Protein AF-A0A252F4Z2-F1 (afdb_monomer_lite)

Secondary structure (DSSP, 8-state):
--SSSHHHHHHHHHHGGG---------BTTTBEEEEEEPB-TTSHHHHHHHHH--TT-B-EEE--TTSS--EEE-TT--EEEE--HHHHHHHHHTGGGS-EEEEEEEEE-SSSS-EEEEEEEE-SS--TTGGGTTS--

pLDDT: mean 75.39, std 21.76, range [31.58, 96.94]

Sequence (138 aa):
MEQTEQKQDEQAVQAAHDSAGKIPTTPVSNGDVRLIWKLKGTGKKARRQVIEECVKGQPAFIICDSNGANCTVITEEGEEIGRLNDRDSKTYHEFVEKHPHHIYIKRIRFDVDKPRVKILLIVHEKPPYPLNELHANS

Structure (mmCIF, N/CA/C/O backbone):
data_AF-A0A252F4Z2-F1
#
_entry.id   AF-A0A252F4Z2-F1
#
loop_
_atom_site.group_PDB
_atom_site.id
_atom_site.type_symbol
_atom_site.label_atom_id
_atom_site.label_alt_id
_atom_site.label_comp_id
_atom_site.label_asym_id
_atom_site.label_entity_id
_atom_site.label_seq_id
_atom_site.pdbx_PDB_ins_code
_atom_site.Cartn_x
_atom_site.Cartn_y
_atom_site.Cartn_z
_atom_site.occupancy
_atom_site.B_iso_or_equiv
_atom_site.auth_seq_id
_atom_site.auth_comp_id
_atom_site.auth_asym_id
_atom_site.auth_atom_id
_atom_site.pdbx_PDB_model_num
ATOM 1 N N . MET A 1 1 ? 33.248 -43.886 -13.393 1.00 50.88 1 MET A N 1
ATOM 2 C CA . MET A 1 1 ? 33.146 -42.503 -12.883 1.00 50.88 1 MET A CA 1
ATOM 3 C C . MET A 1 1 ? 31.963 -41.827 -13.569 1.00 50.88 1 MET A C 1
ATOM 5 O O . MET A 1 1 ? 32.166 -40.897 -14.321 1.00 50.88 1 MET A O 1
ATOM 9 N N . GLU A 1 2 ? 30.742 -42.330 -13.361 1.00 50.19 2 GLU A N 1
ATOM 10 C CA . GLU A 1 2 ? 29.533 -41.805 -14.040 1.00 50.19 2 GLU A CA 1
ATOM 11 C C . GLU A 1 2 ? 28.274 -41.862 -13.152 1.00 50.19 2 GLU A C 1
ATOM 13 O O . GLU A 1 2 ? 27.181 -41.538 -13.591 1.00 50.19 2 GLU A O 1
ATOM 18 N N . GLN A 1 3 ? 28.398 -42.268 -11.881 1.00 46.91 3 GLN A N 1
ATOM 19 C CA . GLN A 1 3 ? 27.245 -42.428 -10.977 1.00 46.91 3 GLN A CA 1
ATOM 20 C C . GLN A 1 3 ? 27.151 -41.345 -9.893 1.00 46.91 3 GLN A C 1
ATOM 22 O O . GLN A 1 3 ? 26.268 -41.407 -9.040 1.00 46.91 3 GLN A O 1
ATOM 27 N N . THR A 1 4 ? 28.039 -40.348 -9.915 1.00 46.59 4 THR A N 1
ATOM 28 C CA . THR A 1 4 ? 28.084 -39.294 -8.887 1.00 46.59 4 THR A CA 1
ATOM 29 C C . THR A 1 4 ? 27.457 -37.975 -9.347 1.00 46.59 4 THR A C 1
ATOM 31 O O . THR A 1 4 ? 27.024 -37.204 -8.499 1.00 46.59 4 THR A O 1
ATOM 34 N N . GLU A 1 5 ? 27.334 -37.735 -10.657 1.00 45.19 5 GLU A N 1
ATOM 35 C CA . GLU A 1 5 ? 26.758 -36.490 -11.198 1.00 45.19 5 GLU A CA 1
ATOM 36 C C . GLU A 1 5 ? 25.221 -36.477 -11.174 1.00 45.19 5 GLU A C 1
ATOM 38 O O . GLU A 1 5 ? 24.624 -35.458 -10.844 1.00 45.19 5 GLU A O 1
ATOM 43 N N . GLN A 1 6 ? 24.548 -37.616 -11.378 1.00 43.94 6 GLN A N 1
ATOM 44 C CA . GLN A 1 6 ? 23.075 -37.635 -11.447 1.00 43.94 6 GLN A CA 1
ATOM 45 C C . GLN A 1 6 ? 22.361 -37.375 -10.109 1.00 43.94 6 GLN A C 1
ATOM 47 O O . GLN A 1 6 ? 21.206 -36.961 -10.107 1.00 43.94 6 GLN A O 1
ATOM 52 N N . LYS A 1 7 ? 23.029 -37.553 -8.960 1.00 43.94 7 LYS A N 1
ATOM 53 C CA . LYS A 1 7 ? 22.430 -37.249 -7.644 1.00 43.94 7 LYS A CA 1
ATOM 54 C C . LYS A 1 7 ? 22.557 -35.786 -7.219 1.00 43.94 7 LYS A C 1
ATOM 56 O O . LYS A 1 7 ? 21.878 -35.389 -6.273 1.00 43.94 7 LYS A O 1
ATOM 61 N N . GLN A 1 8 ? 23.406 -34.996 -7.877 1.00 40.47 8 GLN A N 1
ATOM 62 C CA . GLN A 1 8 ? 23.524 -33.566 -7.581 1.00 40.47 8 GLN A CA 1
ATOM 63 C C . GLN A 1 8 ? 22.458 -32.739 -8.308 1.00 40.47 8 GLN A C 1
ATOM 65 O O . GLN A 1 8 ? 21.970 -31.764 -7.737 1.00 40.47 8 GLN A O 1
ATOM 70 N N . ASP A 1 9 ? 21.999 -33.183 -9.478 1.00 38.41 9 ASP A N 1
ATOM 71 C CA . ASP A 1 9 ? 20.935 -32.487 -10.207 1.00 38.41 9 ASP A CA 1
ATOM 72 C C . ASP A 1 9 ? 19.542 -32.689 -9.582 1.00 38.41 9 ASP A C 1
ATOM 74 O O . ASP A 1 9 ? 18.759 -31.744 -9.509 1.00 38.41 9 ASP A O 1
ATOM 78 N N . GLU A 1 10 ? 19.225 -33.859 -9.015 1.00 42.00 10 GLU A N 1
ATOM 79 C CA . GLU A 1 10 ? 17.920 -34.074 -8.357 1.00 42.00 10 GLU A CA 1
ATOM 80 C C . GLU A 1 10 ? 17.770 -33.324 -7.019 1.00 42.00 10 GLU A C 1
ATOM 82 O O . GLU A 1 10 ? 16.659 -32.942 -6.641 1.00 42.00 10 GLU A O 1
ATOM 87 N N . GLN A 1 11 ? 18.869 -33.016 -6.319 1.00 37.75 11 GLN A N 1
ATOM 88 C CA . GLN A 1 11 ? 18.815 -32.152 -5.131 1.00 37.75 11 GLN A CA 1
ATOM 89 C C . GLN A 1 11 ? 18.621 -30.668 -5.474 1.00 37.75 11 GLN A C 1
ATOM 91 O O . GLN A 1 11 ? 18.058 -29.930 -4.661 1.00 37.75 11 GLN A O 1
ATOM 96 N N . ALA A 1 12 ? 18.985 -30.236 -6.685 1.00 38.94 12 ALA A N 1
ATOM 97 C CA . ALA A 1 12 ? 18.675 -28.891 -7.164 1.00 38.94 12 ALA A CA 1
ATOM 98 C C . ALA A 1 12 ? 17.174 -28.718 -7.471 1.00 38.94 12 ALA A C 1
ATOM 100 O O . ALA A 1 12 ? 16.622 -27.633 -7.277 1.00 38.94 12 ALA A O 1
ATOM 101 N N . VAL A 1 13 ? 16.480 -29.791 -7.871 1.00 41.00 13 VAL A N 1
ATOM 102 C CA . VAL A 1 13 ? 15.044 -29.741 -8.197 1.00 41.00 13 VAL A CA 1
ATOM 103 C C . VAL A 1 13 ? 14.166 -29.726 -6.938 1.00 41.00 13 VAL A C 1
ATOM 105 O O . VAL A 1 13 ? 13.145 -29.038 -6.911 1.00 41.00 13 VAL A O 1
ATOM 108 N N . GLN A 1 14 ? 14.575 -30.389 -5.851 1.00 36.94 14 GLN A N 1
ATOM 109 C CA . GLN A 1 14 ? 13.797 -30.383 -4.603 1.00 36.94 14 GLN A CA 1
ATOM 110 C C . GLN A 1 14 ? 13.975 -29.086 -3.785 1.00 36.94 14 GLN A C 1
ATOM 112 O O . GLN A 1 14 ? 13.035 -28.647 -3.122 1.00 36.94 14 GLN A O 1
ATOM 117 N N . ALA A 1 15 ? 15.129 -28.410 -3.879 1.00 33.59 15 ALA A N 1
ATOM 118 C CA . ALA A 1 15 ? 15.370 -27.120 -3.216 1.00 33.59 15 ALA A CA 1
ATOM 119 C C . ALA A 1 15 ? 14.591 -25.946 -3.850 1.00 33.59 15 ALA A C 1
ATOM 121 O O . ALA A 1 15 ? 14.359 -24.924 -3.202 1.00 33.59 15 ALA A O 1
ATOM 122 N N . ALA A 1 16 ? 14.093 -26.104 -5.081 1.00 39.03 16 ALA A N 1
ATOM 123 C CA . ALA A 1 16 ? 13.157 -25.157 -5.685 1.00 39.03 16 ALA A CA 1
ATOM 124 C C . ALA A 1 16 ? 11.778 -25.155 -4.990 1.00 39.03 16 ALA A C 1
ATOM 126 O O . ALA A 1 16 ? 10.998 -24.215 -5.165 1.00 39.03 16 ALA A O 1
ATOM 127 N N . HIS A 1 17 ? 11.475 -26.166 -4.167 1.00 40.12 17 HIS A N 1
ATOM 128 C CA . HIS A 1 17 ? 10.157 -26.345 -3.560 1.00 40.12 17 HIS A CA 1
ATOM 129 C C . HIS A 1 17 ? 9.957 -25.607 -2.222 1.00 40.12 17 HIS A C 1
ATOM 131 O O . HIS A 1 17 ? 8.811 -25.360 -1.846 1.00 40.12 17 HIS A O 1
ATOM 137 N N . ASP A 1 18 ? 11.036 -25.139 -1.581 1.00 31.58 18 ASP A N 1
ATOM 138 C CA . ASP A 1 18 ? 10.993 -24.227 -0.420 1.00 31.58 18 ASP A CA 1
ATOM 139 C C . ASP A 1 18 ? 11.071 -22.738 -0.810 1.00 31.58 18 ASP A C 1
ATOM 141 O O . ASP A 1 18 ? 11.164 -21.842 0.034 1.00 31.58 18 ASP A O 1
ATOM 145 N N . SER A 1 19 ? 10.906 -22.442 -2.104 1.00 38.00 19 SER A N 1
ATOM 146 C CA . SER A 1 19 ? 10.619 -21.104 -2.630 1.00 38.00 19 SER A CA 1
ATOM 147 C C . SER A 1 19 ? 9.206 -20.625 -2.251 1.00 38.00 19 SER A C 1
ATOM 149 O O . SER A 1 19 ? 8.409 -20.226 -3.106 1.00 38.00 19 SER A O 1
ATOM 151 N N . ALA A 1 20 ? 8.883 -20.564 -0.953 1.00 41.22 20 ALA A N 1
ATOM 152 C CA . ALA A 1 20 ? 7.726 -19.840 -0.409 1.00 41.22 20 ALA A CA 1
ATOM 153 C C . ALA A 1 20 ? 7.960 -18.315 -0.450 1.00 41.22 20 ALA A C 1
ATOM 155 O O . ALA A 1 20 ? 7.723 -17.548 0.486 1.00 41.22 20 ALA A O 1
ATOM 156 N N . GLY A 1 21 ? 8.438 -17.873 -1.607 1.00 39.41 21 GLY A N 1
ATOM 157 C CA . GLY A 1 21 ? 8.606 -16.508 -2.018 1.00 39.41 21 GLY A CA 1
ATOM 158 C C . GLY A 1 21 ? 7.839 -16.172 -3.281 1.00 39.41 21 GLY A C 1
ATOM 159 O O . GLY A 1 21 ? 8.325 -15.364 -4.060 1.00 39.41 21 GLY A O 1
ATOM 160 N N . LYS A 1 22 ? 6.648 -16.742 -3.468 1.00 41.84 22 LYS A N 1
ATOM 161 C CA . LYS A 1 22 ? 5.791 -16.415 -4.610 1.00 41.84 22 LYS A CA 1
ATOM 162 C C . LYS A 1 22 ? 5.170 -15.021 -4.475 1.00 41.84 22 LYS A C 1
ATOM 164 O O . LYS A 1 22 ? 4.054 -14.848 -3.990 1.00 41.84 22 LYS A O 1
ATOM 169 N N . ILE A 1 23 ? 5.930 -14.040 -4.950 1.00 48.50 23 ILE A N 1
ATOM 170 C CA . ILE A 1 23 ? 5.437 -12.872 -5.690 1.00 48.50 23 ILE A CA 1
ATOM 171 C C . ILE A 1 23 ? 4.471 -13.410 -6.766 1.00 48.50 23 ILE A C 1
ATOM 173 O O . ILE A 1 23 ? 4.818 -14.414 -7.389 1.00 48.50 23 ILE A O 1
ATOM 177 N N . PRO A 1 24 ? 3.259 -12.861 -6.975 1.00 44.44 24 PRO A N 1
ATOM 178 C CA . PRO A 1 24 ? 2.371 -13.370 -8.014 1.00 44.44 24 PRO A CA 1
ATOM 179 C C . PRO A 1 24 ? 3.067 -13.433 -9.380 1.00 44.44 24 PRO A C 1
ATOM 181 O O . PRO A 1 24 ? 3.678 -12.477 -9.845 1.00 44.44 24 PRO A O 1
ATOM 184 N N . THR A 1 25 ? 2.969 -14.620 -9.971 1.00 46.03 25 THR A N 1
ATOM 185 C CA . THR A 1 25 ? 3.814 -15.198 -11.021 1.00 46.03 25 THR A CA 1
ATOM 186 C C . THR A 1 25 ? 3.185 -15.144 -12.416 1.00 46.03 25 THR A C 1
ATOM 188 O O . THR A 1 25 ? 3.397 -16.055 -13.210 1.00 46.03 25 THR A O 1
ATOM 191 N N . THR A 1 26 ? 2.389 -14.128 -12.749 1.00 40.44 26 THR A N 1
ATOM 192 C CA . THR A 1 26 ? 1.857 -14.014 -14.121 1.00 40.44 26 THR A CA 1
ATOM 193 C C . THR A 1 26 ? 1.749 -12.561 -14.572 1.00 40.44 26 THR A C 1
ATOM 195 O O . THR A 1 26 ? 0.959 -11.826 -13.970 1.00 40.44 26 THR A O 1
ATOM 198 N N . PRO A 1 27 ? 2.472 -12.155 -15.634 1.00 43.28 27 PRO A N 1
ATOM 199 C CA . PRO A 1 27 ? 2.154 -10.932 -16.357 1.00 43.28 27 PRO A CA 1
ATOM 200 C C . PRO A 1 27 ? 0.774 -11.107 -16.998 1.00 43.28 27 PRO A C 1
ATOM 202 O O . PRO A 1 27 ? 0.484 -12.147 -17.593 1.00 43.28 27 PRO A O 1
ATOM 205 N N . VAL A 1 28 ? -0.110 -10.122 -16.848 1.00 50.97 28 VAL A N 1
ATOM 206 C CA .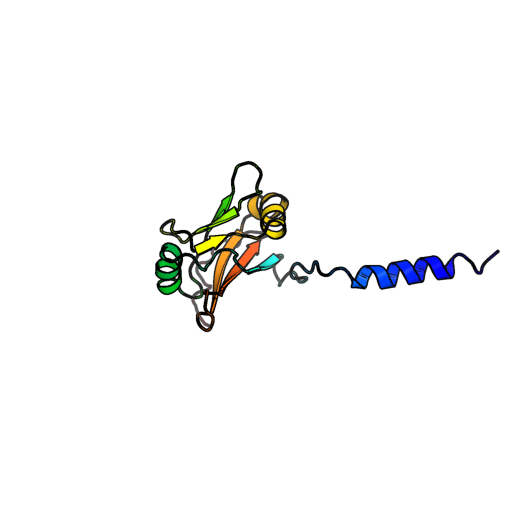 VAL A 1 28 ? -1.444 -10.178 -17.464 1.00 50.97 28 VAL A CA 1
ATOM 207 C C . VAL A 1 28 ? -1.434 -9.287 -18.694 1.00 50.97 28 VAL A C 1
ATOM 209 O O . VAL A 1 28 ? -1.243 -8.086 -18.541 1.00 50.97 28 VAL A O 1
ATOM 212 N N . SER A 1 29 ? -1.609 -9.908 -19.867 1.00 50.16 29 SER A N 1
ATOM 213 C CA . SER A 1 29 ? -1.918 -9.406 -21.229 1.00 50.16 29 SER A CA 1
ATOM 214 C C . SER A 1 29 ? -1.192 -8.170 -21.808 1.00 50.16 29 SER A C 1
ATOM 216 O O . SER A 1 29 ? -1.005 -8.138 -23.019 1.00 50.16 29 SER A O 1
ATOM 218 N N . ASN A 1 30 ? -0.722 -7.212 -21.001 1.00 57.75 30 ASN A N 1
ATOM 219 C CA . ASN A 1 30 ? -0.118 -5.936 -21.412 1.00 57.75 30 ASN A CA 1
ATOM 220 C C . ASN A 1 30 ? 1.283 -5.674 -20.804 1.00 57.75 30 ASN A C 1
ATOM 222 O O . ASN A 1 30 ? 1.856 -4.618 -21.056 1.00 57.75 30 ASN A O 1
ATOM 226 N N . GLY A 1 31 ? 1.829 -6.604 -20.008 1.00 68.62 31 GLY A N 1
ATOM 227 C CA . GLY A 1 31 ? 3.109 -6.433 -19.291 1.00 68.62 31 GLY A CA 1
ATOM 228 C C . GLY A 1 31 ? 2.974 -5.940 -17.843 1.00 68.62 31 GLY A C 1
ATOM 229 O O . GLY A 1 31 ? 3.970 -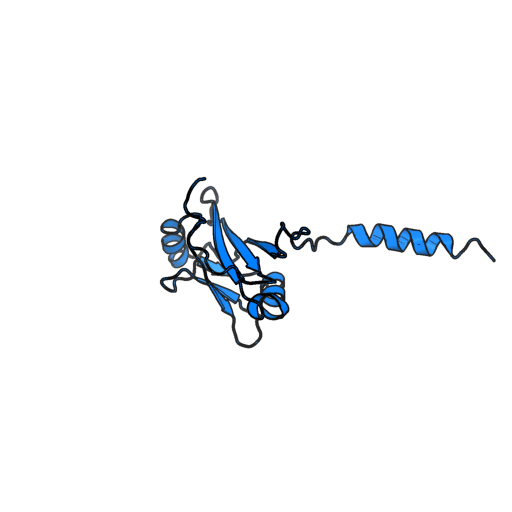5.729 -17.168 1.00 68.62 31 GLY A O 1
ATOM 230 N N . ASP A 1 32 ? 1.752 -5.784 -17.327 1.00 82.19 32 ASP A N 1
ATOM 231 C CA . ASP A 1 32 ? 1.542 -5.388 -15.931 1.00 82.19 32 ASP A CA 1
ATOM 232 C C . ASP A 1 32 ? 1.858 -6.530 -14.953 1.00 82.19 32 ASP A C 1
ATOM 234 O O . ASP A 1 32 ? 1.395 -7.668 -15.119 1.00 82.19 32 ASP A O 1
ATOM 238 N N . VAL A 1 33 ? 2.541 -6.190 -13.857 1.00 83.69 33 VAL A N 1
ATOM 239 C CA . VAL A 1 33 ? 2.797 -7.083 -12.720 1.00 83.69 33 VAL A CA 1
ATOM 240 C C . VAL A 1 33 ? 1.846 -6.740 -11.577 1.00 83.69 33 VAL A C 1
ATOM 242 O O . VAL A 1 33 ? 1.799 -5.608 -11.099 1.00 83.69 33 VAL A O 1
ATOM 245 N N . ARG A 1 34 ? 1.079 -7.725 -11.096 1.00 85.12 34 ARG A N 1
ATOM 246 C CA . ARG A 1 34 ? 0.085 -7.534 -10.024 1.00 85.12 34 ARG A CA 1
ATOM 247 C C . ARG A 1 34 ? 0.531 -8.198 -8.730 1.00 85.12 34 ARG A C 1
ATOM 249 O O . ARG A 1 34 ? 0.636 -9.415 -8.673 1.00 85.12 34 ARG A O 1
ATOM 256 N N . LEU A 1 35 ? 0.698 -7.426 -7.664 1.00 87.25 35 LEU A N 1
ATOM 257 C CA . LEU A 1 35 ? 1.111 -7.890 -6.342 1.00 87.25 35 LEU A CA 1
ATOM 258 C C . LEU A 1 35 ? -0.046 -7.750 -5.346 1.00 87.25 35 LEU A C 1
ATOM 260 O O . LEU A 1 35 ? -0.779 -6.766 -5.364 1.00 87.25 35 LEU A O 1
ATOM 264 N N . ILE A 1 36 ? -0.236 -8.734 -4.466 1.00 92.06 36 ILE A N 1
ATOM 265 C CA . ILE A 1 36 ? -1.229 -8.648 -3.385 1.00 92.06 36 ILE A CA 1
ATOM 266 C C . ILE A 1 36 ? -0.506 -8.770 -2.055 1.00 92.06 36 ILE A C 1
ATOM 268 O O . ILE A 1 36 ? -0.008 -9.844 -1.715 1.00 92.06 36 ILE A O 1
ATOM 272 N N . TRP A 1 37 ? -0.525 -7.696 -1.274 1.00 94.12 37 TRP A N 1
ATOM 273 C CA . TRP A 1 37 ? 0.180 -7.625 0.002 1.00 94.12 37 TRP A CA 1
ATOM 274 C C . TRP A 1 37 ? -0.780 -7.473 1.173 1.00 94.12 37 TRP A C 1
ATOM 276 O O . TRP A 1 37 ? -1.834 -6.842 1.077 1.00 94.12 37 TRP A O 1
ATOM 286 N N . LYS A 1 38 ? -0.430 -8.102 2.297 1.00 94.25 38 LYS A N 1
ATOM 287 C CA . LYS A 1 38 ? -1.192 -8.032 3.547 1.00 94.25 38 LYS A CA 1
ATOM 288 C C . LYS A 1 38 ? -0.523 -7.029 4.476 1.00 94.25 38 LYS A C 1
ATOM 290 O O . LYS A 1 38 ? 0.646 -7.200 4.812 1.00 94.25 38 LYS A O 1
ATOM 295 N N . LEU A 1 39 ? -1.293 -6.061 4.964 1.00 94.81 39 LEU A N 1
ATOM 296 C CA . LEU A 1 39 ? -0.767 -5.044 5.864 1.00 94.81 39 LEU A CA 1
ATOM 297 C C . LEU A 1 39 ? -0.585 -5.582 7.290 1.00 94.81 39 LEU A C 1
ATOM 299 O O . LEU A 1 39 ? -1.409 -6.343 7.812 1.00 94.81 39 LEU A O 1
ATOM 303 N N . LYS A 1 40 ? 0.509 -5.165 7.927 1.00 92.44 40 LYS A N 1
ATOM 304 C CA . LYS A 1 40 ? 0.801 -5.337 9.352 1.00 92.44 40 LYS A CA 1
ATOM 305 C C . LYS A 1 40 ? 0.277 -4.142 10.157 1.00 92.44 40 LYS A C 1
ATOM 307 O O . LYS A 1 40 ? 0.083 -3.044 9.646 1.00 92.44 40 LYS A O 1
ATOM 312 N N . GLY A 1 41 ? 0.100 -4.359 11.461 1.00 85.06 41 GLY A N 1
ATOM 313 C CA . GLY A 1 41 ? -0.139 -3.288 12.433 1.00 85.06 41 GLY A CA 1
ATOM 314 C C . GLY A 1 41 ? -1.577 -2.767 12.535 1.00 85.06 41 GLY A C 1
ATOM 315 O O . GLY A 1 41 ? -1.844 -1.967 13.419 1.00 85.06 41 GLY A O 1
ATOM 316 N N . THR A 1 42 ? -2.523 -3.263 11.750 1.00 83.62 42 THR A N 1
ATOM 317 C CA . THR A 1 42 ? -3.931 -2.815 11.635 1.00 83.62 42 THR A CA 1
ATOM 318 C C . THR A 1 42 ? -4.796 -2.833 12.919 1.00 83.62 42 THR A C 1
ATOM 320 O O . THR A 1 42 ? -5.978 -2.529 12.868 1.00 83.62 42 THR A O 1
ATOM 323 N N . GLY A 1 43 ? -4.252 -3.197 14.086 1.00 78.50 43 GLY A N 1
ATOM 324 C CA . GLY A 1 43 ? -4.998 -3.358 15.345 1.00 78.50 43 GLY A CA 1
ATOM 325 C C . GLY A 1 43 ? -4.925 -2.196 16.347 1.00 78.50 43 GLY A C 1
ATOM 326 O O . GLY A 1 43 ? -5.354 -2.376 17.482 1.00 78.50 43 GLY A O 1
ATOM 327 N N . LYS A 1 44 ? -4.336 -1.038 16.006 1.00 83.81 44 LYS A N 1
ATOM 328 C CA . LYS A 1 44 ? -4.338 0.135 16.915 1.00 83.81 44 LYS A CA 1
ATOM 329 C C . LYS A 1 44 ? -5.708 0.826 16.870 1.00 83.81 44 LYS A C 1
ATOM 331 O O . LYS A 1 44 ? -6.223 1.015 15.776 1.00 83.81 44 LYS A O 1
ATOM 336 N N . LYS A 1 45 ? -6.241 1.270 18.022 1.00 81.88 45 LYS A N 1
ATOM 337 C CA . LYS A 1 45 ? -7.567 1.925 18.124 1.00 81.88 45 LYS A CA 1
ATOM 338 C C . LYS A 1 45 ? -7.754 3.078 17.129 1.00 81.88 45 LYS A C 1
ATOM 340 O O . LYS A 1 45 ? -8.726 3.054 16.393 1.00 81.88 45 LYS A O 1
ATOM 345 N N . ALA A 1 46 ? -6.796 4.005 17.053 1.00 82.25 46 ALA A N 1
ATOM 346 C CA . ALA A 1 46 ? -6.860 5.132 16.115 1.00 82.25 46 ALA A CA 1
ATOM 347 C C . ALA A 1 46 ? -6.954 4.676 14.645 1.00 82.25 46 ALA A C 1
ATOM 349 O O . ALA A 1 46 ? -7.776 5.172 13.896 1.00 82.25 46 ALA A O 1
ATOM 350 N N . ARG A 1 47 ? -6.184 3.653 14.247 1.00 88.81 47 ARG A N 1
ATOM 351 C CA . ARG A 1 47 ? -6.229 3.116 12.873 1.00 88.81 47 ARG A CA 1
ATOM 352 C C . ARG A 1 47 ? -7.476 2.303 12.578 1.00 88.81 47 ARG A C 1
ATOM 354 O O . ARG A 1 47 ? -7.845 2.151 11.425 1.00 88.81 47 ARG A O 1
ATOM 361 N N . ARG A 1 48 ? -8.100 1.722 13.601 1.00 89.12 48 ARG A N 1
ATOM 362 C CA . ARG A 1 48 ? -9.316 0.935 13.414 1.00 89.12 48 ARG A CA 1
ATOM 363 C C . ARG A 1 48 ? -10.447 1.803 12.865 1.00 89.12 48 ARG A C 1
ATOM 365 O O . ARG A 1 48 ? -11.111 1.343 11.951 1.00 89.12 48 ARG A O 1
ATOM 372 N N . GLN A 1 49 ? -10.604 3.020 13.386 1.00 90.00 49 GLN A N 1
ATOM 373 C CA . GLN A 1 49 ? -11.601 3.984 12.905 1.00 90.00 49 GLN A CA 1
ATOM 374 C C . GLN A 1 49 ? -11.366 4.311 11.425 1.00 90.00 49 GLN A C 1
ATOM 376 O O . GLN A 1 49 ? -12.246 4.075 10.610 1.00 90.00 49 GLN A O 1
ATOM 381 N N . VAL A 1 50 ? -10.128 4.663 11.060 1.00 93.00 50 VAL A N 1
ATOM 382 C CA . VAL A 1 50 ? -9.729 4.889 9.657 1.00 93.00 50 VAL A CA 1
ATOM 383 C C . VAL A 1 50 ? -10.061 3.682 8.764 1.00 93.00 50 VAL A C 1
ATOM 385 O O . VAL A 1 50 ? -10.651 3.817 7.698 1.00 93.00 50 VAL A O 1
ATOM 388 N N . ILE A 1 51 ? -9.714 2.461 9.194 1.00 93.81 51 ILE A N 1
ATOM 389 C CA . ILE A 1 51 ? -9.972 1.238 8.412 1.00 93.81 51 ILE A CA 1
ATOM 390 C C . ILE A 1 51 ? -11.478 0.948 8.275 1.00 93.81 51 ILE A C 1
ATOM 392 O O . ILE A 1 51 ? -11.876 0.339 7.284 1.00 93.81 51 ILE A O 1
ATOM 396 N N . GLU A 1 52 ? -12.302 1.330 9.253 1.00 92.25 52 GLU A N 1
ATOM 397 C CA . GLU A 1 52 ? -13.765 1.183 9.202 1.00 92.25 52 GLU A CA 1
ATOM 398 C C . GLU A 1 52 ? -14.403 2.120 8.164 1.00 92.25 52 GLU A C 1
ATOM 400 O O . GLU A 1 52 ? -15.418 1.754 7.574 1.00 92.25 52 GLU A O 1
ATOM 405 N N . GLU A 1 53 ? -13.776 3.263 7.883 1.00 92.69 53 GLU A N 1
ATOM 406 C CA . GLU A 1 53 ? -14.200 4.213 6.844 1.00 92.69 53 GLU A CA 1
ATOM 407 C C . GLU A 1 53 ? -13.689 3.831 5.442 1.00 92.69 53 GLU A C 1
ATOM 409 O O . GLU A 1 53 ? -14.267 4.222 4.428 1.00 92.69 53 GLU A O 1
ATOM 414 N N . CYS A 1 54 ? -12.641 3.007 5.364 1.00 93.44 54 CYS A N 1
ATOM 415 C CA . CYS A 1 54 ? -12.067 2.559 4.100 1.00 93.44 54 CYS A CA 1
ATOM 416 C C . CYS A 1 54 ? -12.977 1.590 3.327 1.00 93.44 54 CYS A C 1
ATOM 418 O O . CYS A 1 54 ? -13.597 0.683 3.892 1.00 93.44 54 CYS A O 1
ATOM 420 N N . VAL A 1 55 ? -12.935 1.665 1.992 1.00 91.25 55 VAL A N 1
ATOM 421 C CA . VAL A 1 55 ? -13.717 0.786 1.104 1.00 91.25 55 VAL A CA 1
ATOM 422 C C . VAL A 1 55 ? -12.855 0.001 0.116 1.00 91.25 55 VAL A C 1
ATOM 424 O O . VAL A 1 55 ? -11.740 0.370 -0.248 1.00 91.25 55 VAL A O 1
ATOM 427 N N . LYS A 1 56 ? -13.372 -1.143 -0.350 1.00 90.19 56 LYS A N 1
ATOM 428 C CA . LYS A 1 56 ? -12.717 -1.932 -1.403 1.00 90.19 56 LYS A CA 1
ATOM 429 C C . LYS A 1 56 ? -12.665 -1.122 -2.703 1.00 90.19 56 LYS A C 1
ATOM 431 O O . LYS A 1 56 ? -13.689 -0.631 -3.155 1.00 90.19 56 LYS A O 1
ATOM 436 N N . GLY A 1 57 ? -11.502 -1.105 -3.348 1.00 86.19 57 GLY A N 1
ATOM 437 C CA . GLY A 1 57 ? -11.254 -0.383 -4.597 1.00 86.19 57 GLY A CA 1
ATOM 438 C C . GLY A 1 57 ? -10.744 1.041 -4.388 1.00 86.19 57 GLY A C 1
ATOM 439 O O . GLY A 1 57 ? -10.243 1.623 -5.342 1.00 86.19 57 GLY A O 1
ATOM 440 N N . GLN A 1 58 ? -10.797 1.562 -3.158 1.00 90.88 58 GLN A N 1
ATOM 441 C CA . GLN A 1 58 ? -10.238 2.867 -2.817 1.00 90.88 58 GLN A CA 1
ATOM 442 C C . GLN A 1 58 ? -8.731 2.906 -3.119 1.00 90.88 58 GLN A C 1
ATOM 444 O O . GLN A 1 58 ? -8.037 1.921 -2.816 1.00 90.88 58 GLN A O 1
ATOM 449 N N . PRO A 1 59 ? -8.217 4.005 -3.699 1.00 93.31 59 PRO A N 1
ATOM 450 C CA . PRO A 1 59 ? -6.785 4.238 -3.823 1.00 93.31 59 PRO A CA 1
ATOM 451 C C . PRO A 1 59 ? -6.082 4.204 -2.463 1.00 93.31 59 PRO A C 1
ATOM 453 O O . PRO A 1 59 ? -6.642 4.573 -1.433 1.00 93.31 59 PRO A O 1
ATOM 456 N N . ALA A 1 60 ? -4.839 3.746 -2.461 1.00 95.25 60 ALA A N 1
ATOM 457 C CA . ALA A 1 60 ? -3.958 3.815 -1.307 1.00 95.25 60 ALA A CA 1
ATOM 458 C C . ALA A 1 60 ? -2.561 4.229 -1.767 1.00 95.25 60 ALA A C 1
ATOM 460 O O . ALA A 1 60 ? -2.225 4.108 -2.944 1.00 95.25 60 ALA A O 1
ATOM 461 N N . PHE A 1 61 ? -1.728 4.671 -0.834 1.00 96.19 61 PHE A N 1
ATOM 462 C 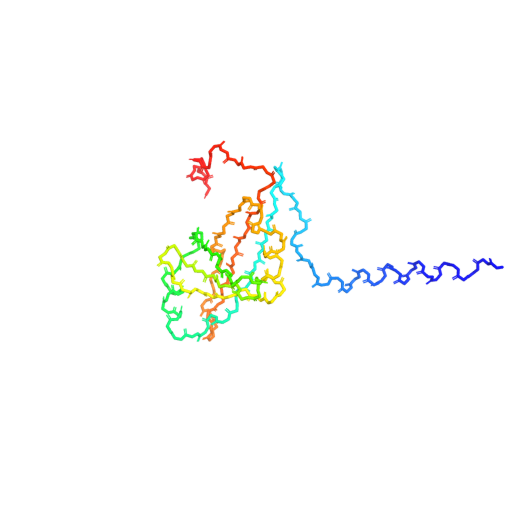CA . PHE A 1 61 ? -0.366 5.101 -1.138 1.00 96.19 61 PHE A CA 1
ATOM 463 C C . PHE A 1 61 ? 0.611 4.490 -0.148 1.00 96.19 61 PHE A C 1
ATOM 465 O O . PHE A 1 61 ? 0.253 4.194 0.993 1.00 96.19 61 PHE A O 1
ATOM 472 N N . ILE A 1 62 ? 1.848 4.274 -0.589 1.00 96.38 62 ILE A N 1
ATOM 473 C CA . ILE A 1 62 ? 2.926 3.781 0.263 1.00 96.38 62 ILE A CA 1
ATOM 474 C C . ILE A 1 62 ? 3.934 4.910 0.460 1.00 96.38 62 ILE A C 1
ATOM 476 O O . ILE A 1 62 ? 4.488 5.426 -0.506 1.00 96.38 62 ILE A O 1
ATOM 480 N N . ILE A 1 63 ? 4.195 5.253 1.719 1.00 94.19 63 ILE A N 1
ATOM 481 C CA . ILE A 1 63 ? 5.268 6.158 2.129 1.00 94.19 63 ILE A CA 1
ATOM 482 C C . ILE A 1 63 ? 6.306 5.333 2.877 1.00 94.19 63 ILE A C 1
ATOM 484 O O . ILE A 1 63 ? 5.990 4.721 3.899 1.00 94.19 63 ILE A O 1
ATOM 488 N N . CYS A 1 64 ? 7.540 5.331 2.390 1.00 92.94 64 CYS A N 1
ATOM 489 C CA . CYS A 1 64 ? 8.665 4.690 3.060 1.00 92.94 64 CYS A CA 1
ATOM 490 C C . CYS A 1 64 ? 9.618 5.737 3.647 1.00 92.94 64 CYS A C 1
ATOM 492 O O . CYS A 1 64 ? 9.655 6.884 3.202 1.00 92.94 64 CYS A O 1
ATOM 494 N N . ASP A 1 65 ? 10.394 5.338 4.651 1.00 88.88 65 ASP A N 1
ATOM 495 C CA . ASP A 1 65 ? 11.598 6.065 5.042 1.00 88.88 65 ASP A CA 1
ATOM 496 C C . ASP A 1 65 ? 12.689 5.960 3.961 1.00 88.88 65 ASP A C 1
ATOM 498 O O . ASP A 1 65 ? 12.580 5.198 3.000 1.00 88.88 65 ASP A O 1
ATOM 502 N N . SER A 1 66 ? 13.761 6.742 4.111 1.00 84.38 66 SER A N 1
ATOM 503 C CA . SER A 1 66 ? 14.807 6.905 3.090 1.00 84.38 66 SER A CA 1
ATOM 504 C C . SER A 1 66 ? 15.570 5.627 2.725 1.00 84.38 66 SER A C 1
ATOM 506 O O . SER A 1 66 ? 16.236 5.603 1.696 1.00 84.38 66 SER A O 1
ATOM 508 N N . ASN A 1 67 ? 15.502 4.583 3.553 1.00 83.50 67 ASN A N 1
ATOM 509 C CA . ASN A 1 67 ? 16.131 3.283 3.307 1.00 83.50 67 ASN A CA 1
ATOM 510 C C . ASN A 1 67 ? 15.123 2.190 2.898 1.00 83.50 67 ASN A C 1
ATOM 512 O O . ASN A 1 67 ? 15.514 1.029 2.764 1.00 83.50 67 ASN A O 1
ATOM 516 N N . GLY A 1 68 ? 13.837 2.531 2.756 1.00 82.25 68 GLY A N 1
ATOM 517 C CA . GLY A 1 68 ? 12.788 1.591 2.370 1.00 82.25 68 GLY A CA 1
ATOM 518 C C . GLY A 1 68 ? 12.471 0.516 3.409 1.00 82.25 68 GLY A C 1
ATOM 519 O O . GLY A 1 68 ? 11.796 -0.460 3.082 1.00 82.25 68 GLY A O 1
ATOM 520 N N . ALA A 1 69 ? 12.960 0.637 4.645 1.00 82.69 69 ALA A N 1
ATOM 521 C CA . ALA A 1 69 ? 12.750 -0.372 5.679 1.00 82.69 69 ALA A CA 1
ATOM 522 C C . ALA A 1 69 ? 11.350 -0.259 6.300 1.00 82.69 69 ALA A C 1
ATOM 524 O O . ALA A 1 69 ? 10.713 -1.272 6.611 1.00 82.69 69 ALA A O 1
ATOM 525 N N . ASN A 1 70 ? 10.839 0.965 6.443 1.00 88.31 70 ASN A N 1
ATOM 526 C CA . ASN A 1 70 ? 9.561 1.257 7.080 1.00 88.31 70 ASN A CA 1
ATOM 527 C C . ASN A 1 70 ? 8.566 1.861 6.092 1.00 88.31 70 ASN A C 1
ATOM 529 O O . ASN A 1 70 ? 8.316 3.064 6.084 1.00 88.31 70 ASN A O 1
ATOM 533 N N . CYS A 1 71 ? 7.926 0.998 5.309 1.00 95.88 71 CYS A N 1
ATOM 534 C CA . CYS A 1 71 ? 6.871 1.396 4.388 1.00 95.88 71 CYS A CA 1
ATOM 535 C C . CYS A 1 71 ? 5.492 1.368 5.062 1.00 95.88 71 CYS A C 1
ATOM 537 O O . CYS A 1 71 ? 4.965 0.316 5.443 1.00 95.88 71 CYS A O 1
ATOM 539 N N . THR A 1 72 ? 4.901 2.548 5.208 1.00 95.81 72 THR A N 1
ATOM 540 C CA . THR A 1 72 ? 3.563 2.780 5.749 1.00 95.81 72 THR A CA 1
ATOM 541 C C . THR A 1 72 ? 2.574 2.954 4.609 1.00 95.81 72 THR A C 1
ATOM 543 O O . THR A 1 72 ? 2.875 3.607 3.618 1.00 95.81 72 THR A O 1
ATOM 546 N N . VAL A 1 73 ? 1.394 2.358 4.747 1.00 96.94 73 VAL A N 1
ATOM 547 C CA . VAL A 1 73 ? 0.316 2.472 3.769 1.00 96.94 73 VAL A CA 1
ATOM 548 C C . VAL A 1 73 ? -0.736 3.423 4.310 1.00 96.94 73 VAL A C 1
ATOM 550 O O . VAL A 1 73 ? -1.209 3.238 5.438 1.00 96.94 73 VAL A O 1
ATOM 553 N N . ILE A 1 74 ? -1.083 4.416 3.503 1.00 96.69 74 ILE A N 1
ATOM 554 C CA . ILE A 1 74 ? -1.992 5.506 3.847 1.00 96.69 74 ILE A CA 1
ATOM 555 C C . ILE A 1 74 ? -3.160 5.597 2.856 1.00 96.69 74 ILE A C 1
ATOM 557 O O . ILE A 1 74 ? -3.064 5.094 1.730 1.00 96.69 74 ILE A O 1
ATOM 561 N N . THR A 1 75 ? -4.253 6.225 3.283 1.00 95.25 75 THR A N 1
ATOM 562 C CA . THR A 1 75 ? -5.349 6.651 2.402 1.00 95.25 75 THR A CA 1
ATOM 563 C C . THR A 1 75 ? -4.956 7.884 1.580 1.00 95.25 75 THR A C 1
ATOM 565 O O . THR A 1 75 ? -3.855 8.419 1.727 1.00 95.25 75 THR A O 1
ATOM 568 N N . GLU A 1 76 ? -5.855 8.340 0.708 1.00 90.81 76 GLU A N 1
ATOM 569 C CA . GLU A 1 76 ? -5.693 9.582 -0.058 1.00 90.81 76 GLU A CA 1
ATOM 570 C C . GLU A 1 76 ? -5.658 10.824 0.847 1.00 90.81 76 GLU A C 1
ATOM 572 O O . GLU A 1 76 ? -4.925 11.774 0.586 1.00 90.81 76 GLU A O 1
ATOM 577 N N . GLU A 1 77 ? -6.360 10.766 1.977 1.00 92.81 77 GLU A N 1
ATOM 578 C CA . GLU A 1 77 ? -6.408 11.791 3.021 1.00 92.81 77 GLU A CA 1
ATOM 579 C C . GLU A 1 77 ? -5.161 11.785 3.927 1.00 92.81 77 GLU A C 1
ATOM 581 O O . GLU A 1 77 ? -5.020 12.632 4.809 1.00 92.81 77 GLU A O 1
ATOM 586 N N . GLY A 1 78 ? -4.234 10.842 3.716 1.00 93.50 78 GLY A N 1
ATOM 587 C CA . GLY A 1 78 ? -2.988 10.736 4.477 1.00 93.50 78 GLY A CA 1
ATOM 588 C C . GLY A 1 78 ? -3.082 9.900 5.755 1.00 93.50 78 GLY A C 1
ATOM 589 O O . GLY A 1 78 ? -2.118 9.851 6.524 1.00 93.50 78 GLY A O 1
ATOM 590 N N . GLU A 1 79 ? -4.201 9.219 6.001 1.00 94.69 79 GLU A N 1
ATOM 591 C CA . GLU A 1 79 ? -4.400 8.452 7.230 1.00 94.69 79 GLU A CA 1
ATOM 592 C C . GLU A 1 79 ? -3.777 7.051 7.153 1.00 94.69 79 GLU A C 1
ATOM 594 O O . GLU A 1 79 ? -3.941 6.323 6.176 1.00 94.69 79 GLU A O 1
ATOM 599 N N . GLU A 1 80 ? -3.061 6.628 8.203 1.00 95.19 80 GLU A N 1
ATOM 600 C CA . GLU A 1 80 ? -2.388 5.321 8.227 1.00 95.19 80 GLU A CA 1
ATOM 601 C C . GLU A 1 80 ? -3.391 4.160 8.338 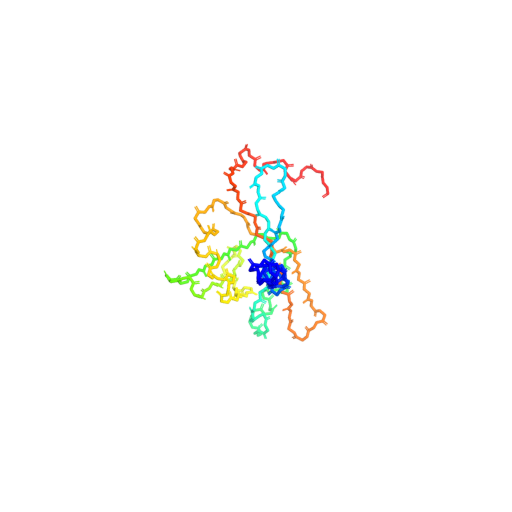1.00 95.19 80 GLU A C 1
ATOM 603 O O . GLU A 1 80 ? -4.016 3.958 9.379 1.00 95.19 80 GLU A O 1
ATOM 608 N N . ILE A 1 81 ? -3.424 3.284 7.332 1.00 94.94 81 ILE A N 1
ATOM 609 C CA . ILE A 1 81 ? -4.229 2.049 7.351 1.00 94.94 81 ILE A CA 1
ATOM 610 C C . ILE A 1 81 ? -3.408 0.804 7.697 1.00 94.94 81 ILE A C 1
ATOM 612 O O . ILE A 1 81 ? -3.956 -0.238 8.060 1.00 94.94 81 ILE A O 1
ATOM 616 N N . GLY A 1 82 ? -2.080 0.879 7.631 1.00 95.38 82 GLY A N 1
ATOM 617 C CA . GLY A 1 82 ? -1.205 -0.226 8.006 1.00 95.38 82 GLY A CA 1
ATOM 618 C C . GLY A 1 82 ? 0.219 -0.046 7.508 1.00 95.38 82 GLY A C 1
ATOM 619 O O . GLY A 1 82 ? 0.611 1.029 7.080 1.00 95.38 82 GLY A O 1
ATOM 620 N N . ARG A 1 83 ? 1.017 -1.111 7.584 1.00 95.62 83 ARG A N 1
ATOM 621 C CA . ARG A 1 83 ? 2.409 -1.113 7.112 1.00 95.62 83 ARG A CA 1
ATOM 622 C C . ARG A 1 83 ? 2.700 -2.344 6.280 1.00 95.62 83 ARG A C 1
ATOM 624 O O . ARG A 1 83 ? 2.090 -3.393 6.508 1.00 95.62 83 ARG A O 1
ATOM 631 N N . LEU A 1 84 ? 3.648 -2.240 5.362 1.00 95.44 84 LEU A N 1
ATOM 632 C CA . LEU A 1 84 ? 4.222 -3.417 4.730 1.00 95.44 84 LEU A CA 1
ATOM 633 C C . LEU A 1 84 ? 5.037 -4.223 5.750 1.00 95.44 84 LEU A C 1
ATOM 635 O O . LEU A 1 84 ? 5.399 -3.745 6.828 1.00 95.44 84 LEU A O 1
ATOM 639 N N . ASN A 1 85 ? 5.260 -5.497 5.442 1.00 92.94 85 ASN A N 1
ATOM 640 C CA . ASN A 1 85 ? 6.268 -6.275 6.152 1.00 92.94 85 ASN A CA 1
ATOM 641 C C . ASN A 1 85 ? 7.645 -6.014 5.538 1.00 92.94 85 ASN A C 1
ATOM 643 O O . ASN A 1 85 ? 7.725 -5.596 4.397 1.00 92.94 85 ASN A O 1
ATOM 647 N N . ASP A 1 86 ? 8.708 -6.319 6.271 1.00 90.56 86 ASP A N 1
ATOM 648 C CA . ASP A 1 86 ? 10.089 -5.975 5.919 1.00 90.56 86 ASP A CA 1
ATOM 649 C C . ASP A 1 86 ? 10.482 -6.462 4.514 1.00 90.56 86 ASP A C 1
ATOM 651 O O . ASP A 1 86 ? 11.148 -5.758 3.759 1.00 90.56 86 ASP A O 1
ATOM 655 N N . ARG A 1 87 ? 10.007 -7.651 4.128 1.00 90.31 87 ARG A N 1
ATOM 656 C CA . ARG A 1 87 ? 10.243 -8.221 2.802 1.00 90.31 87 ARG A CA 1
ATOM 657 C C . ARG A 1 87 ? 9.509 -7.451 1.702 1.00 90.31 87 ARG A C 1
ATOM 659 O O . ARG A 1 87 ? 10.093 -7.181 0.653 1.00 90.31 87 ARG A O 1
ATOM 666 N N . ASP A 1 88 ? 8.238 -7.136 1.920 1.00 92.94 88 ASP A N 1
ATOM 667 C CA . ASP A 1 88 ? 7.424 -6.381 0.966 1.00 92.94 88 ASP A CA 1
ATOM 668 C C . ASP A 1 88 ? 7.910 -4.926 0.883 1.00 92.94 88 ASP A C 1
ATOM 670 O O . ASP A 1 88 ? 7.977 -4.390 -0.215 1.00 92.94 88 ASP A O 1
ATOM 674 N N . SER A 1 89 ? 8.330 -4.317 2.000 1.00 92.69 89 SER A N 1
ATOM 675 C CA . SER A 1 89 ? 8.963 -2.990 2.041 1.00 92.69 89 SER A CA 1
ATOM 676 C C . SER A 1 89 ? 10.225 -2.961 1.180 1.00 92.69 89 SER A C 1
ATOM 678 O O . SER A 1 89 ? 10.351 -2.121 0.293 1.00 92.69 89 SER A O 1
ATOM 680 N N . LYS A 1 90 ? 11.115 -3.947 1.363 1.00 89.69 90 LYS A N 1
ATOM 681 C CA . LYS A 1 90 ? 12.327 -4.092 0.550 1.00 89.69 90 LYS A CA 1
ATOM 682 C C . LYS A 1 90 ? 11.997 -4.264 -0.933 1.00 89.69 90 LYS A C 1
ATOM 684 O O . LYS A 1 90 ? 12.572 -3.586 -1.773 1.00 89.69 90 LYS A O 1
ATOM 689 N N . THR A 1 91 ? 11.034 -5.130 -1.252 1.00 89.12 91 THR A N 1
ATOM 690 C CA . THR A 1 91 ? 10.587 -5.354 -2.639 1.00 89.12 91 THR A CA 1
ATOM 691 C C . THR A 1 91 ? 10.005 -4.079 -3.249 1.00 89.12 91 THR A C 1
ATOM 693 O O . THR A 1 91 ? 10.266 -3.766 -4.409 1.00 89.12 91 THR A O 1
ATOM 696 N N . TYR A 1 92 ? 9.221 -3.330 -2.474 1.00 91.38 92 TYR A N 1
ATOM 697 C CA . TYR A 1 92 ? 8.652 -2.068 -2.916 1.00 91.38 92 TYR A CA 1
ATOM 698 C C . TYR A 1 92 ? 9.754 -1.059 -3.250 1.00 91.38 92 TYR A C 1
ATOM 700 O O . TYR A 1 92 ? 9.790 -0.544 -4.364 1.00 91.38 92 TYR A O 1
ATOM 708 N N . HIS A 1 93 ? 10.688 -0.855 -2.323 1.00 88.62 93 HIS A N 1
ATOM 709 C CA . HIS A 1 93 ? 11.759 0.125 -2.461 1.00 88.62 93 HIS A CA 1
ATOM 710 C C . HIS A 1 93 ? 12.771 -0.233 -3.562 1.00 88.62 93 HIS A C 1
ATOM 712 O O . HIS A 1 93 ? 13.197 0.601 -4.358 1.00 88.62 93 HIS A O 1
ATOM 718 N N . GLU A 1 94 ? 13.157 -1.505 -3.664 1.00 86.81 94 GLU A N 1
ATOM 719 C CA . GLU A 1 94 ? 14.159 -1.926 -4.645 1.00 86.81 94 GLU A CA 1
ATOM 720 C C . GLU A 1 94 ? 13.606 -1.979 -6.072 1.00 86.81 94 GLU A C 1
ATOM 722 O O . GLU A 1 94 ? 14.375 -1.776 -7.018 1.00 86.81 94 GLU A O 1
ATOM 727 N N . PHE A 1 95 ? 12.303 -2.231 -6.234 1.00 85.94 95 PHE A N 1
ATOM 728 C CA . PHE A 1 95 ? 11.703 -2.526 -7.533 1.00 85.94 95 PHE A CA 1
ATOM 729 C C . PHE A 1 95 ? 10.478 -1.668 -7.856 1.00 85.94 95 PHE A C 1
ATOM 731 O O . PHE A 1 95 ? 10.476 -0.963 -8.863 1.00 85.94 95 PHE A O 1
ATOM 738 N N . VAL A 1 96 ? 9.430 -1.727 -7.034 1.00 86.25 96 VAL A N 1
ATOM 739 C CA . VAL A 1 96 ? 8.122 -1.140 -7.372 1.00 86.25 96 VAL A CA 1
ATOM 740 C C . VAL A 1 96 ? 8.176 0.377 -7.490 1.00 86.25 96 VAL A C 1
ATOM 742 O O . VAL A 1 96 ? 7.662 0.916 -8.466 1.00 86.25 96 VAL A O 1
ATOM 745 N N . GLU A 1 97 ? 8.799 1.065 -6.529 1.00 87.94 97 GLU A N 1
ATOM 746 C CA . GLU A 1 97 ? 8.773 2.534 -6.458 1.00 87.94 97 GLU A CA 1
ATOM 747 C C . GLU A 1 97 ? 9.391 3.201 -7.695 1.00 87.94 97 GLU A C 1
ATOM 749 O O . GLU A 1 97 ? 9.078 4.344 -8.015 1.00 87.94 97 GLU A O 1
ATOM 754 N N . LYS A 1 98 ? 10.259 2.470 -8.404 1.00 86.44 98 LYS A N 1
ATOM 755 C CA . LYS A 1 98 ? 11.006 2.934 -9.580 1.00 86.44 98 LYS A CA 1
ATOM 756 C C . LYS A 1 98 ? 10.199 2.858 -10.875 1.00 86.44 98 LYS A C 1
ATOM 758 O O . LYS A 1 98 ? 10.682 3.292 -11.917 1.00 86.44 98 LYS A O 1
ATOM 763 N N . HIS A 1 99 ? 8.996 2.294 -10.822 1.00 86.38 99 HIS A N 1
ATOM 764 C CA . HIS A 1 99 ? 8.133 2.082 -11.976 1.00 86.38 99 HIS A CA 1
ATOM 765 C C . HIS A 1 99 ? 6.782 2.773 -11.763 1.00 86.38 99 HIS A C 1
ATOM 767 O O . HIS A 1 99 ? 6.337 2.906 -10.620 1.00 86.38 99 HIS A O 1
ATOM 773 N N . PRO A 1 100 ? 6.083 3.183 -12.836 1.00 87.56 100 PRO A N 1
ATOM 774 C CA . PRO A 1 100 ? 4.705 3.639 -12.720 1.00 87.56 100 PRO A CA 1
ATOM 775 C C . PRO A 1 100 ? 3.845 2.534 -12.106 1.00 87.56 100 PRO A C 1
ATOM 777 O O . PRO A 1 100 ? 3.863 1.394 -12.571 1.00 87.56 100 PRO A O 1
ATOM 780 N N . HIS A 1 101 ? 3.096 2.850 -11.057 1.00 89.31 101 HIS A N 1
ATOM 781 C CA . HIS A 1 101 ? 2.291 1.859 -10.360 1.00 89.31 101 HIS A CA 1
ATOM 782 C C . HIS A 1 101 ? 1.048 2.479 -9.728 1.00 89.31 101 HIS A C 1
ATOM 784 O O . HIS A 1 101 ? 1.001 3.673 -9.450 1.00 89.31 101 HIS A O 1
ATOM 790 N N . HIS A 1 102 ? 0.054 1.635 -9.472 1.00 90.56 102 HIS A N 1
ATOM 791 C CA . HIS A 1 102 ? -1.153 1.997 -8.739 1.00 90.56 102 HIS A CA 1
ATOM 792 C C . HIS A 1 102 ? -1.389 1.027 -7.590 1.00 90.56 102 HIS A C 1
ATOM 794 O O . HIS A 1 102 ? -1.048 -0.156 -7.674 1.00 90.56 102 HIS A O 1
ATOM 800 N N . ILE A 1 103 ? -2.000 1.521 -6.518 1.00 93.31 103 ILE A N 1
ATOM 801 C CA . ILE A 1 103 ? -2.257 0.744 -5.310 1.00 93.31 103 ILE A CA 1
ATOM 802 C C . ILE A 1 103 ? -3.695 0.980 -4.878 1.00 93.31 103 ILE A C 1
ATOM 804 O O . ILE A 1 103 ? -4.156 2.114 -4.793 1.00 93.31 103 ILE A O 1
ATOM 808 N N . TYR A 1 104 ? -4.397 -0.107 -4.585 1.00 94.06 104 TYR A N 1
ATOM 809 C CA . TYR A 1 104 ? -5.797 -0.076 -4.189 1.00 94.06 104 TYR A CA 1
ATOM 810 C C . TYR A 1 104 ? -6.045 -0.991 -3.000 1.00 94.06 104 TYR A C 1
ATOM 812 O O . TYR A 1 104 ? -5.431 -2.056 -2.865 1.00 94.06 104 TYR A O 1
ATOM 820 N N . ILE A 1 105 ? -7.028 -0.653 -2.174 1.00 93.25 105 ILE A N 1
ATOM 821 C CA . ILE A 1 105 ? -7.526 -1.550 -1.136 1.00 93.25 105 ILE A CA 1
ATOM 822 C C . ILE A 1 105 ? -8.262 -2.715 -1.806 1.00 93.25 105 ILE A C 1
ATOM 824 O O . ILE A 1 105 ? -9.374 -2.591 -2.314 1.00 93.25 105 ILE A O 1
ATOM 828 N N . LYS A 1 106 ? -7.659 -3.907 -1.797 1.00 92.25 106 LYS A N 1
ATOM 829 C CA . LYS A 1 106 ? -8.244 -5.095 -2.435 1.00 92.25 106 LYS A CA 1
ATOM 830 C C . LYS A 1 106 ? -9.335 -5.733 -1.586 1.00 92.25 106 LYS A C 1
ATOM 832 O O . LYS A 1 106 ? -10.300 -6.281 -2.127 1.00 92.25 106 LYS A O 1
ATOM 837 N N . ARG A 1 107 ? -9.130 -5.769 -0.268 1.00 92.62 107 ARG A N 1
ATOM 838 C CA . ARG A 1 107 ? -10.044 -6.399 0.689 1.00 92.62 107 ARG A CA 1
ATOM 839 C C . ARG A 1 107 ? -9.762 -5.919 2.105 1.00 92.62 107 ARG A C 1
ATOM 841 O O . ARG A 1 107 ? -8.607 -5.910 2.525 1.00 92.62 107 ARG A O 1
ATOM 848 N N . ILE A 1 108 ? -10.830 -5.700 2.861 1.00 93.62 108 ILE A N 1
ATOM 849 C CA . ILE A 1 108 ? -10.799 -5.540 4.314 1.00 93.62 108 ILE A CA 1
ATOM 850 C C . ILE A 1 108 ? -11.582 -6.704 4.934 1.00 93.62 108 ILE A C 1
ATOM 852 O O . ILE A 1 108 ? -12.570 -7.178 4.369 1.00 93.62 108 ILE A O 1
ATOM 856 N N . ARG A 1 109 ? -11.089 -7.247 6.046 1.00 91.06 109 ARG A N 1
ATOM 857 C CA . ARG A 1 109 ? -11.775 -8.264 6.851 1.00 91.06 109 ARG A CA 1
ATOM 858 C C . ARG A 1 109 ? -11.908 -7.759 8.282 1.00 91.06 109 ARG A C 1
ATOM 860 O O . ARG A 1 109 ? -10.880 -7.520 8.913 1.00 91.06 109 ARG A O 1
ATOM 867 N N . PHE A 1 110 ? -13.141 -7.628 8.761 1.00 85.94 110 PHE A N 1
ATOM 868 C CA . PHE A 1 110 ? -13.476 -7.142 10.106 1.00 85.94 110 PHE A CA 1
ATOM 869 C C . PHE A 1 110 ? -13.853 -8.268 11.086 1.00 85.94 110 PHE A C 1
ATOM 871 O O . PHE A 1 110 ? -14.039 -8.016 12.267 1.00 85.94 110 PHE A O 1
ATOM 878 N N . ASP A 1 111 ? -13.933 -9.512 10.611 1.00 78.19 111 ASP A N 1
ATOM 879 C CA . ASP A 1 111 ? -14.391 -10.714 11.329 1.00 78.19 111 ASP A CA 1
ATOM 880 C C . ASP A 1 111 ? -13.391 -11.269 12.363 1.00 78.19 111 ASP A C 1
ATOM 882 O O . ASP A 1 111 ? -13.494 -12.410 12.802 1.00 78.19 111 ASP A O 1
ATOM 886 N N . VAL A 1 112 ? -12.389 -10.482 12.739 1.00 76.44 112 VAL A N 1
ATOM 887 C CA . VAL A 1 112 ? -11.289 -10.868 13.625 1.00 76.44 112 VAL A CA 1
ATOM 888 C C . VAL A 1 112 ? -10.941 -9.691 14.534 1.00 76.44 112 VAL A C 1
ATOM 890 O O . VAL A 1 112 ? -11.097 -8.543 14.128 1.00 76.44 112 VAL A O 1
ATOM 893 N N . ASP A 1 113 ? -10.382 -9.960 15.720 1.00 78.25 113 ASP A N 1
ATOM 894 C CA . ASP A 1 113 ? -10.064 -8.946 16.750 1.00 78.25 113 ASP A CA 1
ATOM 895 C C . ASP A 1 113 ? -9.299 -7.715 16.235 1.00 78.25 113 ASP A C 1
ATOM 897 O O . ASP A 1 113 ? -9.352 -6.631 16.818 1.00 78.25 113 ASP A O 1
ATOM 901 N N . LYS A 1 114 ? -8.543 -7.889 15.145 1.00 82.62 114 LYS A N 1
ATOM 902 C CA . LYS A 1 114 ? -7.806 -6.835 14.447 1.00 82.62 114 LYS A CA 1
ATOM 903 C C . LYS A 1 114 ? -8.161 -6.890 12.962 1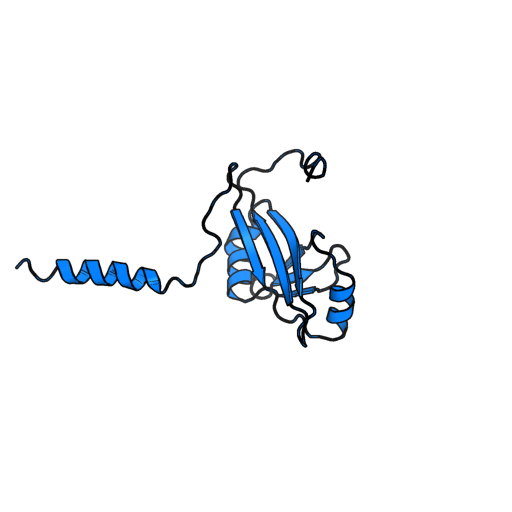.00 82.62 114 LYS A C 1
ATOM 905 O O . LYS A 1 114 ? -7.878 -7.932 12.355 1.00 82.62 114 LYS A O 1
ATOM 910 N N . PRO A 1 115 ? -8.679 -5.802 12.358 1.00 86.75 115 PRO A N 1
ATOM 911 C CA . PRO A 1 115 ? -9.005 -5.772 10.938 1.00 86.75 115 PRO A CA 1
ATOM 912 C C . PRO A 1 115 ? -7.834 -6.257 10.087 1.00 86.75 115 PRO A C 1
ATOM 914 O O . PRO A 1 115 ? -6.683 -5.935 10.371 1.00 86.75 115 PRO A O 1
ATOM 917 N N . ARG A 1 116 ? -8.073 -7.044 9.040 1.00 90.69 116 ARG A N 1
ATOM 918 C CA . ARG A 1 116 ? -7.013 -7.456 8.104 1.00 90.69 116 ARG A CA 1
ATOM 919 C C . ARG A 1 116 ? -7.227 -6.772 6.768 1.00 90.69 116 ARG A C 1
ATOM 921 O O . ARG A 1 116 ? -8.175 -7.096 6.058 1.00 90.69 116 ARG A O 1
ATOM 928 N N . VAL A 1 117 ? -6.298 -5.895 6.413 1.00 94.06 117 VAL A N 1
ATOM 929 C CA . VAL A 1 117 ? -6.299 -5.184 5.135 1.00 94.06 117 VAL A CA 1
ATOM 930 C C . VAL A 1 117 ? -5.342 -5.876 4.165 1.00 94.06 117 VAL A C 1
ATOM 932 O O . VAL A 1 117 ? -4.219 -6.246 4.527 1.00 94.06 117 VAL A O 1
ATOM 935 N N . LYS A 1 118 ? -5.801 -6.086 2.930 1.00 94.88 118 LYS A N 1
ATOM 936 C CA . LYS A 1 118 ? -4.965 -6.463 1.789 1.00 94.88 118 LYS A CA 1
ATOM 937 C C . LYS A 1 118 ? -5.042 -5.377 0.730 1.00 94.88 118 LYS A C 1
ATOM 939 O O . LYS A 1 118 ? -6.144 -4.955 0.378 1.00 94.88 118 LYS A O 1
ATOM 944 N N . ILE A 1 119 ? -3.895 -5.019 0.177 1.00 94.25 119 ILE A N 1
ATOM 945 C CA . ILE A 1 119 ? -3.780 -4.104 -0.956 1.00 94.25 119 ILE A CA 1
ATOM 946 C C . ILE A 1 119 ? -3.468 -4.883 -2.235 1.00 94.25 119 ILE A C 1
ATOM 948 O O . ILE A 1 119 ? -2.866 -5.958 -2.186 1.00 94.25 119 ILE A O 1
ATOM 952 N N . LEU A 1 120 ? -3.932 -4.361 -3.364 1.00 92.44 120 LEU A N 1
ATOM 953 C CA . LEU A 1 120 ? -3.537 -4.760 -4.707 1.00 92.44 120 LEU A CA 1
ATOM 954 C C . LEU A 1 120 ? -2.629 -3.665 -5.240 1.00 92.44 120 LEU A C 1
ATOM 956 O O . LEU A 1 120 ? -3.028 -2.507 -5.258 1.00 92.44 120 LEU A O 1
ATOM 960 N N . LEU A 1 121 ? -1.449 -4.052 -5.688 1.00 91.06 121 LEU A N 1
ATOM 961 C CA . LEU A 1 121 ? -0.476 -3.173 -6.298 1.00 91.06 121 LEU A CA 1
ATOM 962 C C . LEU A 1 121 ? -0.257 -3.621 -7.744 1.00 91.06 121 LEU A C 1
ATOM 964 O O . LEU A 1 121 ? -0.118 -4.814 -8.007 1.00 91.06 121 LEU A O 1
ATOM 968 N N . ILE A 1 122 ? -0.300 -2.684 -8.680 1.00 89.69 122 ILE A N 1
ATOM 969 C CA . ILE A 1 122 ? -0.168 -2.933 -10.115 1.00 89.69 122 ILE A CA 1
ATOM 970 C C . ILE A 1 122 ? 1.030 -2.125 -10.590 1.00 89.69 122 ILE A C 1
ATOM 972 O O . ILE A 1 122 ? 0.971 -0.902 -10.562 1.00 89.69 122 ILE A O 1
AT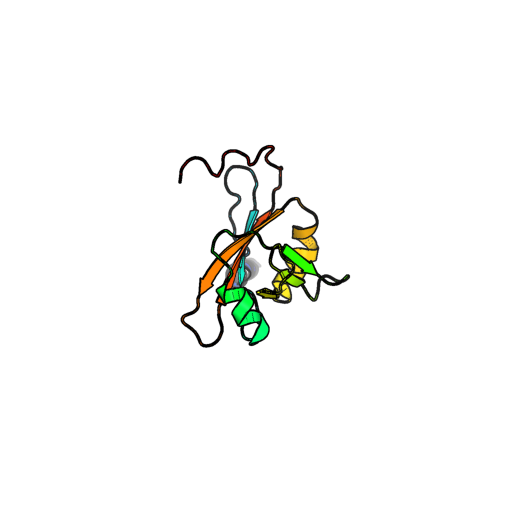OM 976 N N . VAL A 1 123 ? 2.109 -2.802 -10.974 1.00 88.38 123 VAL A N 1
ATOM 977 C CA . VAL A 1 123 ? 3.305 -2.193 -11.563 1.00 88.38 123 VAL A CA 1
ATOM 978 C C . VAL A 1 123 ? 3.171 -2.255 -13.075 1.00 88.38 123 VAL A C 1
ATOM 980 O O . VAL A 1 123 ? 2.946 -3.334 -13.624 1.00 88.38 123 VAL A O 1
ATOM 983 N N . HIS A 1 124 ? 3.304 -1.111 -13.732 1.00 84.94 124 HIS A N 1
ATOM 984 C CA . HIS A 1 124 ? 3.171 -0.983 -15.173 1.00 84.94 124 HIS A CA 1
ATOM 985 C C . HIS A 1 124 ? 4.544 -0.998 -15.835 1.00 84.94 124 HIS A C 1
ATOM 987 O O . HIS A 1 124 ? 5.372 -0.122 -15.590 1.00 84.94 124 HIS A O 1
ATOM 993 N N . GLU A 1 125 ? 4.768 -1.955 -16.732 1.00 72.25 125 GLU A N 1
ATOM 994 C CA . GLU A 1 125 ? 5.942 -1.947 -17.614 1.00 72.25 125 GLU A CA 1
ATOM 995 C C . GLU A 1 125 ? 5.747 -0.991 -18.811 1.00 72.25 125 GLU A C 1
ATOM 997 O O . GLU A 1 125 ? 6.722 -0.522 -19.400 1.00 72.25 125 GLU A O 1
ATOM 1002 N N . LYS A 1 126 ? 4.492 -0.626 -19.133 1.00 55.12 126 LYS A N 1
ATOM 1003 C CA . LYS A 1 126 ? 4.108 0.482 -20.030 1.00 55.12 126 LYS A CA 1
ATOM 1004 C C . LYS A 1 126 ? 2.840 1.176 -19.498 1.00 55.12 126 LYS A C 1
ATOM 1006 O O . LYS A 1 126 ? 1.857 0.484 -19.245 1.00 55.12 126 LYS A O 1
ATOM 1011 N N . PRO A 1 127 ? 2.813 2.512 -19.332 1.00 48.91 127 PRO A N 1
ATOM 1012 C CA . PRO A 1 127 ? 1.649 3.208 -18.783 1.00 48.91 127 PRO A CA 1
ATOM 1013 C C . PRO A 1 127 ? 0.483 3.225 -19.788 1.00 48.91 127 PRO A C 1
ATOM 1015 O O . PRO A 1 127 ? 0.702 3.573 -20.952 1.00 48.91 127 PRO A O 1
ATOM 1018 N N . PRO A 1 128 ? -0.764 2.929 -19.382 1.00 48.31 128 PRO A N 1
ATOM 1019 C CA . PRO A 1 128 ? -1.919 3.208 -20.219 1.00 48.31 128 PRO A CA 1
ATOM 1020 C C . PRO A 1 128 ? -2.329 4.678 -20.063 1.00 48.31 128 PRO A C 1
ATOM 1022 O O . PRO A 1 128 ? -2.896 5.085 -19.049 1.00 48.31 128 PRO A O 1
ATOM 1025 N N . TYR A 1 129 ? -2.068 5.471 -21.103 1.00 47.00 129 TYR A N 1
ATOM 1026 C CA . TYR A 1 129 ? -2.851 6.674 -21.375 1.00 47.00 129 TYR A CA 1
ATOM 1027 C C . TYR A 1 129 ? -4.061 6.283 -22.249 1.00 47.00 129 TYR A C 1
ATOM 1029 O O . TYR A 1 129 ? -3.836 5.695 -23.308 1.00 47.00 129 TYR A O 1
ATOM 1037 N N . PRO A 1 130 ? -5.312 6.631 -21.890 1.00 52.03 130 PRO A N 1
ATOM 1038 C CA . PRO A 1 130 ? -5.809 7.043 -20.582 1.00 52.03 130 PRO A CA 1
ATOM 1039 C C . PRO A 1 130 ? -6.608 5.922 -19.886 1.00 52.03 130 PRO A C 1
ATOM 1041 O O . PRO A 1 130 ? -7.418 5.225 -20.490 1.00 52.03 130 PRO A O 1
ATOM 1044 N N . LEU A 1 131 ? -6.472 5.845 -18.565 1.00 49.91 131 LEU A N 1
ATOM 1045 C CA . LEU A 1 131 ? -7.311 5.087 -17.624 1.00 49.91 131 LEU A CA 1
ATOM 1046 C C . LEU A 1 131 ? -8.794 5.557 -17.554 1.00 49.91 131 LEU A C 1
ATOM 1048 O O . LEU A 1 131 ? -9.502 5.197 -16.618 1.00 49.91 131 LEU A O 1
ATOM 1052 N N . ASN A 1 132 ? -9.298 6.318 -18.536 1.00 48.28 132 ASN A N 1
ATOM 1053 C CA . ASN A 1 132 ? -10.647 6.910 -18.525 1.00 48.28 132 ASN A CA 1
ATOM 1054 C C . ASN A 1 132 ? -11.796 5.916 -18.810 1.00 48.28 132 ASN A C 1
ATOM 1056 O O . ASN A 1 132 ? -12.954 6.299 -18.679 1.00 48.28 132 ASN A O 1
ATOM 1060 N N . GLU A 1 133 ? -11.521 4.660 -19.180 1.00 50.78 133 GLU A N 1
ATOM 1061 C CA . GLU A 1 133 ? -12.571 3.705 -19.598 1.00 50.78 133 GLU A CA 1
ATOM 1062 C C . GLU A 1 133 ? -12.784 2.509 -18.652 1.00 50.78 133 GLU A C 1
ATOM 1064 O O . GLU A 1 133 ? -13.742 1.760 -18.817 1.00 50.78 133 GLU A O 1
ATOM 1069 N N . LEU A 1 134 ? -11.982 2.335 -17.594 1.00 47.72 134 LEU A N 1
ATOM 1070 C CA . LEU A 1 134 ? -12.128 1.185 -16.679 1.00 47.72 134 LEU A CA 1
ATOM 1071 C C . LEU A 1 134 ? -13.284 1.305 -15.661 1.00 47.72 134 LEU A C 1
ATOM 1073 O O . LEU A 1 134 ? -13.499 0.386 -14.875 1.00 47.72 134 LEU A O 1
ATOM 1077 N N . HIS A 1 135 ? -14.061 2.393 -15.713 1.00 46.62 135 HIS A N 1
ATOM 1078 C CA . HIS A 1 135 ? -15.365 2.518 -15.046 1.00 46.62 135 HIS A CA 1
ATOM 1079 C C . HIS A 1 135 ? -16.563 2.330 -15.996 1.00 46.62 135 HIS A C 1
ATOM 1081 O O . HIS A 1 135 ? -17.702 2.533 -15.581 1.00 46.62 135 HIS A O 1
ATOM 1087 N N . ALA A 1 136 ? -16.350 1.926 -17.251 1.00 42.09 136 ALA A N 1
ATOM 1088 C CA . ALA A 1 136 ? -17.435 1.580 -18.162 1.00 42.09 136 ALA A CA 1
ATOM 1089 C C . ALA A 1 136 ? -17.534 0.051 -18.293 1.00 42.09 136 ALA A C 1
ATOM 1091 O O . ALA A 1 136 ? -16.851 -0.560 -19.107 1.00 42.09 136 ALA A O 1
ATOM 1092 N N . ASN A 1 137 ? -18.432 -0.551 -17.506 1.00 38.47 137 ASN A N 1
ATOM 1093 C CA . ASN A 1 137 ? -18.876 -1.955 -17.554 1.00 38.47 137 ASN A CA 1
ATOM 1094 C C . ASN A 1 137 ? -17.997 -2.993 -16.829 1.00 38.47 137 ASN A C 1
ATOM 1096 O O . ASN A 1 137 ? -17.218 -3.693 -17.473 1.00 38.47 137 ASN A O 1
ATOM 1100 N N . SER A 1 138 ? -18.203 -3.183 -15.516 1.00 33.44 138 SER A N 1
ATOM 1101 C CA . SER A 1 138 ? -18.203 -4.500 -14.826 1.00 33.44 138 SER A CA 1
ATOM 1102 C C . SER A 1 138 ? -18.650 -4.378 -13.371 1.00 33.44 138 SER A C 1
ATOM 1104 O O . SER A 1 138 ? -17.926 -3.724 -12.589 1.00 33.44 138 SER A O 1
#

Foldseek 3Di:
DPPPVVVVVVVVVVVVVPCPVDQPDDQPDQRKRKGKFKFPDQQDPQLVVVLVPDDFFAWKDWDAPPVLQWIFIAHPVRHTNGTGHRVVSCCCVVPQVVFDKTKTFHDWDPPDNGIMTMMMMMGDPDDDPPPPCPPPDD

Organism: NCBI:txid1945634

Radius of gyration: 19.25 Å; chains: 1; bounding box: 52×54×40 Å